Protein AF-A0A7U8C9H9-F1 (afdb_monomer)

Radius of gyration: 18.15 Å; Cα contacts (8 Å, |Δi|>4): 199; chains: 1; bounding box: 40×25×54 Å

Organism: Neptuniibacter caesariensis (NCBI:txid207954)

Mean predicted aligned error: 11.01 Å

pLDDT: mean 77.54, std 13.42, range [37.34, 93.81]

Secondary structure (DSSP, 8-state):
---HHHHHHHHHHHH--HHHHHHHHH-S-HHHHHHHTS-TTSS-HHHHHHHHHHHHHHHHHHHHHHHPPP-TT-EEEEEETTEEEEEEEEEEEETTEEEEEETT---GGG-EEEE-SSSSS-EESS-SSEEEEE--TTTTTTTTS--

Foldseek 3Di:
DPDVVVVLVVLLVVCLDPVLLVCCLVDPDNLVSLLVSDDPPPDDPVRSVVSSVVSSVSSLQQNCLQQQFDDFQDWWWWAFPNDTFIWGFHDDPDRFKTWIGTPVDPDPVPIWIFGDDPGSFTATPDDDGTGGIGGDPVSSPPSSPDD

Nearest PDB structures (foldseek):
  6bhe-assembly1_A  TM=5.598E-01  e=4.701E-02  Homo sapiens
  6bhg-assembly1_A  TM=5.559E-01  e=8.869E-02  Homo sapiens
  6bhh-assembly1_A  TM=6.021E-01  e=1.673E-01  Homo sapiens
  6bhi-assembly1_A  TM=5.573E-01  e=1.878E-01  Homo sapiens
  6au2-assembly1_A  TM=5.649E-01  e=2.505E-01  Homo sapiens

Sequence (147 aa):
MRNKVDLFSQQLRSLVTDQNIEQWAKATDKQQFCQSLLPENRFNDLEKSVLCATLSSLLEKKAEDRFTVYNVGDQVLIRKNGIKHPAKVVEKLCDNSLVVLPHNEECHSQALTFRRSKDPFFSRMEGKEFSRICPTPLLRNKALLIK

Solvent-accessible surface area (backbone atoms only — not comparable to full-atom values): 8509 Å² total; per-residue (Å²): 130,83,55,69,67,58,54,52,51,51,51,52,58,71,58,66,37,75,66,49,27,55,50,48,73,69,42,90,52,52,66,62,53,38,48,72,73,48,71,81,91,78,58,56,72,67,57,47,52,55,50,30,54,52,45,44,54,52,35,49,54,51,34,47,47,55,59,62,77,85,52,71,71,41,69,34,27,35,29,42,85,88,44,77,40,62,24,31,28,73,40,69,85,47,101,46,28,39,29,32,33,49,68,92,52,96,50,77,92,66,52,42,50,24,37,40,87,85,58,61,46,38,29,45,76,71,72,82,56,48,50,32,63,40,90,32,81,79,58,63,58,57,64,78,64,73,126

Structure (mmCIF, N/CA/C/O backbone):
data_AF-A0A7U8C9H9-F1
#
_entry.id   AF-A0A7U8C9H9-F1
#
loop_
_atom_site.group_PDB
_atom_site.id
_atom_site.type_symbol
_atom_site.label_atom_id
_atom_site.label_alt_id
_atom_site.label_comp_id
_atom_site.label_asym_id
_atom_site.label_entity_id
_atom_site.label_seq_id
_atom_site.pdbx_PDB_ins_code
_atom_site.Cartn_x
_atom_site.Cartn_y
_atom_site.Cartn_z
_atom_site.occupancy
_atom_site.B_iso_or_equiv
_atom_site.auth_seq_id
_atom_site.auth_comp_id
_atom_site.auth_asym_id
_atom_site.auth_atom_id
_atom_site.pdbx_PDB_model_num
ATOM 1 N N . MET A 1 1 ? 3.176 -1.946 34.208 1.00 46.09 1 MET A N 1
ATOM 2 C CA . MET A 1 1 ? 2.135 -1.265 33.403 1.00 46.09 1 ME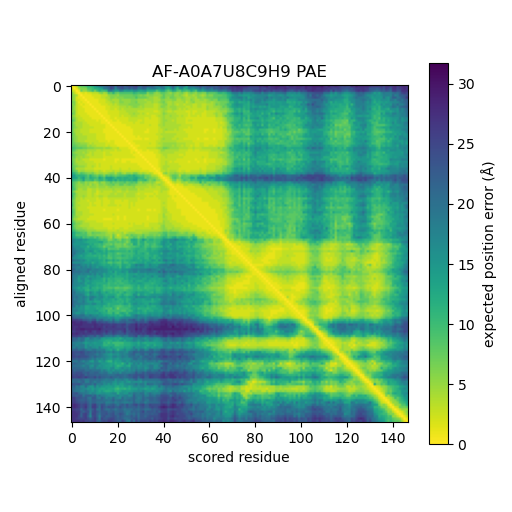T A CA 1
ATOM 3 C C . MET A 1 1 ? 2.545 -1.337 31.940 1.00 46.09 1 MET A C 1
ATOM 5 O O . MET A 1 1 ? 3.668 -0.953 31.649 1.00 46.09 1 MET A O 1
ATOM 9 N N . ARG A 1 2 ? 1.710 -1.864 31.030 1.00 54.78 2 ARG A N 1
ATOM 10 C CA . ARG A 1 2 ? 1.994 -1.732 29.586 1.00 54.78 2 ARG A CA 1
ATOM 11 C C . ARG A 1 2 ? 1.810 -0.267 29.195 1.00 54.78 2 ARG A C 1
ATOM 13 O O . ARG A 1 2 ? 0.825 0.346 29.601 1.00 54.78 2 ARG A O 1
ATOM 20 N N . ASN A 1 3 ? 2.757 0.282 28.442 1.00 78.81 3 ASN A N 1
ATOM 21 C CA . ASN A 1 3 ? 2.669 1.637 27.916 1.00 78.81 3 ASN A CA 1
ATOM 22 C C . ASN A 1 3 ? 1.434 1.735 26.998 1.00 78.81 3 ASN A C 1
ATOM 24 O O . ASN A 1 3 ? 1.203 0.844 26.177 1.00 78.81 3 ASN A O 1
ATOM 28 N N . LYS A 1 4 ? 0.619 2.790 27.135 1.00 74.31 4 LYS A N 1
ATOM 29 C CA . LYS A 1 4 ? -0.584 2.986 26.301 1.00 74.31 4 LYS A CA 1
ATOM 30 C C . LYS A 1 4 ? -0.242 2.981 24.806 1.00 74.31 4 LYS A C 1
ATOM 32 O O . LYS A 1 4 ? -0.998 2.435 24.009 1.00 74.31 4 LYS A O 1
ATOM 37 N N . VAL A 1 5 ? 0.932 3.503 24.445 1.00 77.38 5 VAL A N 1
ATOM 38 C CA . VAL A 1 5 ? 1.443 3.515 23.065 1.00 77.38 5 VAL A CA 1
ATOM 39 C C . VAL A 1 5 ? 1.632 2.101 22.508 1.00 77.38 5 VAL A C 1
ATOM 41 O O . VAL A 1 5 ? 1.277 1.841 21.357 1.00 77.38 5 VAL A O 1
ATOM 44 N N . ASP A 1 6 ? 2.134 1.168 23.319 1.00 76.75 6 ASP A N 1
ATOM 45 C CA . ASP A 1 6 ? 2.333 -0.225 22.900 1.00 76.75 6 ASP A CA 1
ATOM 46 C C . ASP A 1 6 ? 0.998 -0.936 22.691 1.00 76.75 6 ASP A C 1
ATOM 48 O O . ASP A 1 6 ? 0.839 -1.705 21.743 1.00 76.75 6 ASP A O 1
ATOM 52 N N . LEU A 1 7 ? 0.018 -0.641 23.550 1.00 78.50 7 LEU A N 1
ATOM 53 C CA . LEU A 1 7 ? -1.329 -1.191 23.448 1.00 78.50 7 LEU A CA 1
ATOM 54 C C . LEU A 1 7 ? -2.032 -0.705 22.172 1.00 78.50 7 LEU A C 1
ATOM 56 O O . LEU A 1 7 ? -2.557 -1.527 21.419 1.00 78.50 7 LEU A O 1
ATOM 60 N N . PHE A 1 8 ? -1.958 0.596 21.877 1.00 81.19 8 PHE A N 1
ATOM 61 C CA . PHE A 1 8 ? -2.472 1.163 20.627 1.00 81.19 8 PHE A CA 1
ATOM 62 C C . PHE A 1 8 ? -1.763 0.589 19.401 1.00 81.19 8 PHE A C 1
ATOM 64 O O . PHE A 1 8 ? -2.407 0.196 18.430 1.00 81.19 8 PHE A O 1
ATOM 71 N N . SER A 1 9 ? -0.436 0.472 19.462 1.00 79.25 9 SER A N 1
ATOM 72 C CA . SER A 1 9 ? 0.361 -0.093 18.374 1.00 79.25 9 SER A CA 1
ATOM 73 C C . SER A 1 9 ? 0.001 -1.551 18.094 1.00 79.25 9 SER A C 1
ATOM 75 O O . SER A 1 9 ? -0.098 -1.940 16.932 1.00 79.25 9 SER A O 1
ATOM 77 N N . GLN A 1 10 ? -0.203 -2.367 19.133 1.00 82.88 10 GLN A N 1
ATOM 78 C CA . GLN A 1 10 ? -0.636 -3.757 18.977 1.00 82.88 10 GLN A CA 1
ATOM 79 C C . GLN A 1 10 ? -2.031 -3.850 18.359 1.00 82.88 10 GLN A C 1
ATOM 81 O O . GLN A 1 10 ? -2.218 -4.623 17.422 1.00 82.88 10 GLN A O 1
ATOM 86 N N . GLN A 1 11 ? -2.984 -3.041 18.827 1.00 82.88 11 GLN A N 1
ATOM 87 C CA . GLN A 1 11 ? -4.344 -3.052 18.287 1.00 82.88 11 GLN A CA 1
ATOM 88 C C . GLN A 1 11 ? -4.399 -2.610 16.827 1.00 82.88 11 GLN A C 1
ATOM 90 O O . GLN A 1 11 ? -5.009 -3.292 16.008 1.00 82.88 11 GLN A O 1
ATOM 95 N N . LEU A 1 12 ? -3.724 -1.514 16.471 1.00 86.00 12 LEU A N 1
ATOM 96 C CA . LEU A 1 12 ? -3.663 -1.070 15.079 1.00 86.00 12 LEU A CA 1
ATOM 97 C C . LEU A 1 12 ? -3.068 -2.164 14.186 1.00 86.00 12 LEU A C 1
ATOM 99 O O . LEU A 1 12 ? -3.630 -2.466 13.140 1.00 86.00 12 LEU A O 1
ATOM 103 N N . ARG A 1 13 ? -1.987 -2.830 14.617 1.00 83.69 13 ARG A N 1
ATOM 104 C CA . ARG A 1 13 ? -1.402 -3.945 13.853 1.00 83.69 13 ARG A CA 1
ATOM 105 C C . ARG A 1 13 ? -2.366 -5.117 13.686 1.00 83.69 13 ARG A C 1
ATOM 107 O O . ARG A 1 13 ? -2.414 -5.672 12.597 1.00 83.69 13 ARG A O 1
ATOM 114 N N . SER A 1 14 ? -3.137 -5.475 14.715 1.00 87.69 14 SER A N 1
ATOM 115 C CA . SER A 1 14 ? -4.125 -6.557 14.601 1.00 87.69 14 SER A CA 1
ATOM 116 C C . SER A 1 14 ? -5.302 -6.217 13.684 1.00 87.69 14 SER A C 1
ATOM 118 O O . SER A 1 14 ? -5.961 -7.126 13.198 1.00 87.69 14 SER A O 1
ATOM 120 N N . LEU A 1 15 ? -5.567 -4.928 13.442 1.00 89.69 15 LEU A N 1
ATOM 121 C CA . LEU A 1 15 ? -6.652 -4.463 12.574 1.00 89.69 15 LEU A CA 1
ATOM 122 C C . LEU A 1 15 ? -6.217 -4.269 11.113 1.00 89.69 15 LEU A C 1
ATOM 124 O O . LEU A 1 15 ? -7.070 -4.230 10.230 1.00 89.69 15 LEU A O 1
ATOM 128 N N . VAL A 1 16 ? -4.915 -4.178 10.830 1.00 88.69 16 VAL A N 1
ATOM 129 C CA . VAL A 1 16 ? -4.374 -4.071 9.463 1.00 88.69 16 VAL A CA 1
ATOM 130 C C . VAL A 1 16 ? -4.196 -5.475 8.874 1.00 88.69 16 VAL A C 1
ATOM 132 O O . VAL A 1 16 ? -3.083 -5.949 8.652 1.00 88.69 16 VAL A O 1
ATOM 135 N N . THR A 1 17 ? -5.317 -6.164 8.665 1.00 88.81 17 THR A N 1
ATOM 136 C CA . THR A 1 17 ? -5.381 -7.488 8.029 1.00 88.81 17 THR A CA 1
ATOM 137 C C . THR A 1 17 ? -5.699 -7.365 6.544 1.00 88.81 17 THR A C 1
ATOM 139 O O . THR A 1 17 ? -6.275 -6.371 6.103 1.00 88.81 17 THR A O 1
ATOM 142 N N . ASP A 1 18 ? -5.380 -8.400 5.766 1.00 84.50 18 ASP A N 1
ATOM 143 C CA . ASP A 1 18 ? -5.696 -8.446 4.335 1.00 84.50 18 ASP A CA 1
ATOM 144 C C . ASP A 1 18 ? -7.191 -8.277 4.045 1.00 84.50 18 ASP A C 1
ATOM 146 O O . ASP A 1 18 ? -7.561 -7.550 3.123 1.00 84.50 18 ASP A O 1
ATOM 150 N N . GLN A 1 19 ? -8.043 -8.883 4.873 1.00 89.69 19 GLN A N 1
ATOM 151 C CA . GLN A 1 19 ? -9.493 -8.742 4.781 1.00 89.69 19 GLN A CA 1
ATOM 152 C C . GLN A 1 19 ? -9.936 -7.296 5.033 1.00 89.69 19 GLN A C 1
ATOM 154 O O . GLN A 1 19 ? -10.724 -6.749 4.263 1.00 89.69 19 GLN A O 1
ATOM 159 N N . ASN A 1 20 ? -9.404 -6.652 6.075 1.00 90.00 20 ASN A N 1
ATOM 160 C CA . ASN A 1 20 ? -9.772 -5.278 6.405 1.00 90.00 20 ASN A CA 1
ATOM 161 C C . ASN A 1 20 ? -9.255 -4.285 5.363 1.00 90.00 20 ASN A C 1
ATOM 163 O O . ASN A 1 20 ? -9.936 -3.308 5.082 1.00 90.00 20 ASN A O 1
ATOM 167 N N . ILE A 1 21 ? -8.093 -4.537 4.755 1.00 87.50 21 ILE A N 1
ATOM 168 C CA . ILE A 1 21 ? -7.564 -3.728 3.647 1.00 87.50 21 ILE A CA 1
ATOM 169 C C . ILE A 1 21 ? -8.508 -3.795 2.437 1.00 87.50 21 ILE A C 1
ATOM 171 O O . ILE A 1 21 ? -8.839 -2.763 1.853 1.00 87.50 21 ILE A O 1
ATOM 175 N N . GLU A 1 22 ? -8.980 -4.991 2.075 1.00 85.69 22 GLU A N 1
ATOM 176 C CA . GLU A 1 22 ? -9.926 -5.189 0.968 1.00 85.69 22 GLU A CA 1
ATOM 177 C C . GLU A 1 22 ? -11.294 -4.552 1.235 1.00 85.69 22 GLU A C 1
ATOM 179 O O . GLU A 1 22 ? -11.852 -3.883 0.362 1.00 85.69 22 GLU A O 1
ATOM 184 N N . GLN A 1 23 ? -11.840 -4.744 2.438 1.00 89.44 23 GLN A N 1
ATOM 185 C CA . GLN A 1 23 ? -13.118 -4.154 2.833 1.00 89.44 23 GLN A CA 1
ATOM 186 C C . GLN A 1 23 ? -13.019 -2.632 2.926 1.00 89.44 23 GLN A C 1
ATOM 188 O O . GLN A 1 23 ? -13.880 -1.937 2.388 1.00 89.44 23 GLN A O 1
ATOM 193 N N . TRP A 1 24 ? -11.936 -2.110 3.512 1.00 93.38 24 TRP A N 1
ATOM 194 C CA . TRP A 1 24 ? -11.658 -0.678 3.547 1.00 93.38 24 TRP A CA 1
ATOM 195 C C . TRP A 1 24 ? -11.600 -0.112 2.136 1.00 93.38 24 TRP A C 1
ATOM 197 O O . TRP A 1 24 ? -12.258 0.886 1.884 1.00 93.38 24 TRP A O 1
ATOM 207 N N . ALA A 1 25 ? -10.906 -0.756 1.189 1.00 84.94 25 ALA A N 1
ATOM 208 C CA . ALA A 1 25 ? -10.805 -0.277 -0.192 1.00 84.94 25 ALA A CA 1
ATOM 209 C C . ALA A 1 25 ? -12.179 -0.162 -0.881 1.00 84.94 25 ALA A C 1
ATOM 211 O O . ALA A 1 25 ? -12.411 0.794 -1.621 1.00 84.94 25 ALA A O 1
ATOM 212 N N . LYS A 1 26 ? -13.116 -1.061 -0.559 1.00 86.06 26 LYS A N 1
ATOM 213 C CA . LYS A 1 26 ? -14.483 -1.089 -1.111 1.00 86.06 26 LYS A CA 1
ATOM 214 C C . LYS A 1 26 ? -15.503 -0.252 -0.332 1.00 86.06 26 LYS A C 1
ATOM 216 O O . LYS A 1 26 ? -16.570 0.035 -0.865 1.00 86.06 26 LYS A O 1
ATOM 221 N N . ALA A 1 27 ? -15.205 0.139 0.906 1.00 88.94 27 ALA A N 1
ATOM 222 C CA . ALA A 1 27 ? -16.143 0.870 1.755 1.00 88.94 27 ALA A CA 1
ATOM 223 C C . ALA A 1 27 ? -16.507 2.242 1.163 1.00 88.94 27 ALA A C 1
ATOM 225 O O . ALA A 1 27 ? -15.626 2.982 0.720 1.00 88.94 27 ALA A O 1
ATOM 226 N N . THR A 1 28 ? -17.790 2.600 1.185 1.00 89.69 28 THR A N 1
ATOM 227 C CA . THR A 1 28 ? -18.260 3.930 0.764 1.00 89.69 28 THR A CA 1
ATOM 228 C C . THR A 1 28 ? -17.837 5.001 1.766 1.00 89.69 28 THR A C 1
ATOM 230 O O . THR A 1 28 ? -17.329 6.045 1.368 1.00 89.69 28 THR A O 1
ATOM 233 N N . ASP A 1 29 ? -17.968 4.705 3.061 1.00 92.06 29 ASP A N 1
ATOM 234 C CA . ASP A 1 29 ? -17.502 5.559 4.150 1.00 92.06 29 ASP A CA 1
ATOM 235 C C . ASP A 1 29 ? -16.299 4.909 4.852 1.00 92.06 29 ASP A C 1
ATOM 237 O O . ASP A 1 29 ? -16.429 3.956 5.629 1.00 92.06 29 ASP A O 1
ATOM 241 N N . LYS A 1 30 ? -15.098 5.419 4.551 1.00 89.62 30 LYS A N 1
ATOM 242 C CA . LYS A 1 30 ? -13.838 4.927 5.134 1.00 89.62 30 LYS A CA 1
ATOM 243 C C . LYS A 1 30 ? -13.748 5.217 6.630 1.00 89.62 30 LYS A C 1
ATOM 245 O O . LYS A 1 30 ? -13.149 4.437 7.371 1.00 89.62 30 LYS A O 1
ATOM 250 N N . GLN A 1 31 ? -14.312 6.340 7.065 1.00 89.25 31 GLN A N 1
ATOM 251 C CA . GLN A 1 31 ? -14.235 6.787 8.446 1.00 89.25 31 GLN A CA 1
ATOM 252 C C . GLN A 1 31 ? -15.154 5.937 9.320 1.00 89.25 31 GLN A C 1
ATOM 254 O O . GLN A 1 31 ? -14.702 5.407 10.334 1.00 89.25 31 GLN A O 1
ATOM 259 N N . GLN A 1 32 ? -16.395 5.720 8.885 1.00 89.62 32 GLN A N 1
ATOM 260 C CA . GLN A 1 3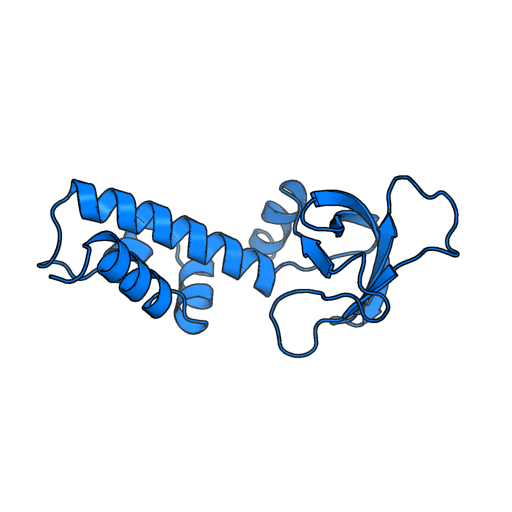2 ? -17.333 4.835 9.570 1.00 89.62 32 GLN A CA 1
ATOM 261 C C . GLN A 1 32 ? -16.820 3.388 9.603 1.00 89.62 32 GLN A C 1
ATOM 263 O O . GLN A 1 32 ? -16.895 2.737 10.646 1.00 89.62 32 GLN A O 1
ATOM 268 N N . PHE A 1 33 ? -16.217 2.897 8.511 1.00 93.81 33 PHE A N 1
ATOM 269 C CA . PHE A 1 33 ? -15.573 1.581 8.503 1.00 93.81 33 PHE A CA 1
ATOM 270 C C . PHE A 1 33 ? -14.482 1.481 9.581 1.00 93.81 33 PHE A C 1
ATOM 272 O O . PHE A 1 33 ? -14.511 0.573 10.412 1.00 93.81 33 PHE A O 1
ATOM 279 N N . CYS A 1 34 ? -13.549 2.436 9.627 1.00 91.62 34 CYS A N 1
ATOM 280 C CA . CYS A 1 34 ? -12.487 2.444 10.632 1.00 91.62 34 CYS A CA 1
ATOM 281 C C . CYS A 1 34 ? -13.028 2.570 12.064 1.00 91.62 34 CYS A C 1
ATOM 283 O O . CYS A 1 34 ? -12.491 1.924 12.961 1.00 91.62 34 CYS A O 1
ATOM 285 N N . GLN A 1 35 ? -14.096 3.343 12.288 1.00 90.12 35 GLN A N 1
ATOM 286 C CA . GLN A 1 35 ? -14.759 3.423 13.593 1.00 90.12 35 GLN A CA 1
ATOM 287 C C . GLN A 1 35 ? -15.369 2.081 14.002 1.00 90.12 35 GLN A C 1
ATOM 289 O O . GLN A 1 35 ? -15.191 1.675 15.146 1.00 90.12 35 GLN A O 1
ATOM 294 N N . SER A 1 36 ? -16.003 1.362 13.070 1.00 90.88 36 SER A N 1
ATOM 295 C CA . SER A 1 36 ? -16.619 0.055 13.346 1.00 90.88 36 SER A CA 1
ATOM 296 C C . SER A 1 36 ? -15.612 -1.031 13.748 1.00 90.88 36 SER A C 1
ATOM 298 O O . SER A 1 36 ? -15.966 -1.990 14.428 1.00 90.88 36 SER A O 1
ATOM 300 N N . LEU A 1 37 ? -14.340 -0.874 13.362 1.00 89.88 37 LEU A N 1
ATOM 301 C CA . LEU A 1 37 ? -13.251 -1.774 13.748 1.00 89.88 37 LEU A CA 1
ATOM 302 C C . LEU A 1 37 ? -12.689 -1.492 15.149 1.00 89.88 37 LEU A C 1
ATOM 304 O O . LEU A 1 37 ? -11.972 -2.328 15.707 1.00 89.88 37 LEU A O 1
ATOM 308 N N . LEU A 1 38 ? -12.957 -0.312 15.713 1.00 86.94 38 LEU A N 1
ATOM 309 C CA . LEU A 1 38 ? -12.458 0.073 17.027 1.00 86.94 38 LEU A CA 1
ATOM 310 C C . LEU A 1 38 ? -13.464 -0.334 18.117 1.00 86.94 38 LEU A C 1
ATOM 312 O O . LEU A 1 38 ? -14.660 -0.104 17.974 1.00 86.94 38 LEU A O 1
ATOM 316 N N . PRO A 1 39 ? -13.009 -0.903 19.248 1.00 79.25 39 PRO A N 1
ATOM 317 C CA . PRO A 1 39 ? -13.912 -1.308 20.321 1.00 79.25 39 PRO A CA 1
ATOM 318 C C . PRO A 1 39 ? -14.581 -0.092 20.986 1.00 79.25 39 PRO A C 1
ATOM 320 O O . PRO A 1 39 ? -13.897 0.802 21.491 1.00 79.25 39 PRO A O 1
ATOM 323 N N . GLU A 1 40 ? -15.916 -0.092 21.041 1.00 71.06 40 GLU A N 1
ATOM 324 C CA . GLU A 1 40 ? -16.736 1.055 21.467 1.00 71.06 40 GLU A CA 1
ATOM 325 C C . GLU A 1 40 ? -16.478 1.514 22.912 1.00 71.06 40 GLU A C 1
ATOM 327 O O . GLU A 1 40 ? -16.458 2.715 23.176 1.00 71.06 40 GLU A O 1
ATOM 332 N N . ASN A 1 41 ? -16.201 0.587 23.834 1.00 71.81 41 ASN A N 1
ATOM 333 C CA . ASN A 1 41 ? -16.169 0.866 25.279 1.00 71.81 41 ASN A CA 1
ATOM 334 C C . ASN A 1 41 ? -14.764 1.047 25.868 1.00 71.81 41 ASN A C 1
ATOM 336 O O . ASN A 1 41 ? -14.594 1.017 27.085 1.00 71.81 41 ASN A O 1
ATOM 340 N N . ARG A 1 42 ? -13.732 1.179 25.026 1.00 73.69 42 ARG A N 1
ATOM 341 C CA . ARG A 1 42 ? -12.336 1.167 25.498 1.00 73.69 42 ARG A CA 1
ATOM 342 C C . ARG A 1 42 ? -11.639 2.526 25.484 1.00 73.69 42 ARG A C 1
ATOM 344 O O . ARG A 1 42 ? -10.624 2.669 26.159 1.00 73.69 42 ARG A O 1
ATOM 351 N N . PHE A 1 43 ? -12.159 3.484 24.719 1.00 80.25 43 PHE A N 1
ATOM 352 C CA . PHE A 1 43 ? -11.475 4.736 24.392 1.00 80.25 43 PHE A CA 1
ATOM 353 C C . PHE A 1 43 ? -12.423 5.922 24.478 1.00 80.25 43 PHE A C 1
ATOM 355 O O . PHE A 1 43 ? -13.603 5.797 24.145 1.00 80.25 43 PHE A O 1
ATOM 362 N N . ASN A 1 44 ? -11.891 7.073 24.884 1.00 86.31 44 ASN A N 1
ATOM 363 C CA . ASN A 1 44 ? -12.624 8.332 24.774 1.00 86.31 44 ASN A CA 1
ATOM 364 C C . ASN A 1 44 ? -12.682 8.814 23.310 1.00 86.31 44 ASN A C 1
ATOM 366 O O . ASN A 1 44 ? -11.989 8.287 22.437 1.00 86.31 44 ASN A O 1
ATOM 370 N N . ASP A 1 45 ? -13.502 9.827 23.035 1.00 84.75 45 ASP A N 1
ATOM 371 C CA . ASP A 1 45 ? -13.762 10.288 21.663 1.00 84.75 45 ASP A CA 1
ATOM 372 C C . ASP A 1 45 ? -12.513 10.832 20.954 1.00 84.75 45 ASP A C 1
ATOM 374 O O . ASP A 1 45 ? -12.330 10.612 19.754 1.00 84.75 45 ASP A O 1
ATOM 378 N N . LEU A 1 46 ? -11.606 11.480 21.693 1.00 86.19 46 LEU A N 1
ATOM 379 C CA . LEU A 1 46 ? -10.343 11.976 21.144 1.00 86.19 46 LEU A CA 1
ATOM 380 C C . LEU A 1 46 ? -9.425 10.816 20.737 1.00 86.19 46 LEU A C 1
ATOM 382 O O . LEU A 1 46 ? -8.895 10.799 19.626 1.00 86.19 46 LEU A O 1
ATOM 386 N N . GLU A 1 47 ? -9.264 9.825 21.615 1.00 86.19 47 GLU A N 1
ATOM 387 C CA . GLU A 1 47 ? -8.484 8.614 21.348 1.00 86.19 47 GLU A CA 1
ATOM 388 C C . GLU A 1 47 ? -9.056 7.849 20.146 1.00 86.19 47 GLU A C 1
ATOM 390 O O . GLU A 1 47 ? -8.300 7.448 19.260 1.00 86.19 47 GLU A O 1
ATOM 395 N N . LYS A 1 48 ? -10.387 7.707 20.061 1.00 85.06 48 LYS A N 1
ATOM 396 C CA . LYS A 1 48 ? -11.065 7.095 18.906 1.00 85.06 48 LYS A CA 1
ATOM 397 C C . LYS A 1 48 ? -10.776 7.849 17.615 1.00 85.06 48 LYS A C 1
ATOM 399 O O . LYS A 1 48 ? -10.453 7.215 16.615 1.00 85.06 48 LYS A O 1
ATOM 404 N N . SER A 1 49 ? -10.854 9.178 17.634 1.00 86.19 49 SER A N 1
ATOM 405 C CA . SER A 1 49 ? -10.577 10.013 16.462 1.00 86.19 49 SER A CA 1
ATOM 406 C C . SER A 1 49 ? -9.144 9.816 15.951 1.00 86.19 49 SER A C 1
ATOM 408 O O . SER A 1 49 ? -8.935 9.511 14.774 1.00 86.19 49 SER A O 1
ATOM 410 N N . VAL A 1 50 ? -8.153 9.870 16.849 1.00 87.31 50 VAL A N 1
ATOM 411 C CA . VAL A 1 50 ? -6.736 9.673 16.498 1.00 87.31 50 VAL A CA 1
ATOM 412 C C . VAL A 1 50 ? -6.473 8.255 15.987 1.00 87.31 50 VAL A C 1
ATOM 414 O O . VAL A 1 50 ? -5.799 8.078 14.968 1.00 87.31 50 VAL A O 1
ATOM 417 N N . LEU A 1 51 ? -7.013 7.232 16.657 1.00 87.62 51 LEU A N 1
ATOM 418 C CA . LEU A 1 51 ? -6.867 5.838 16.232 1.00 87.62 51 LEU A CA 1
ATOM 419 C C . LEU A 1 51 ? -7.530 5.591 14.879 1.00 87.62 51 LEU A C 1
ATOM 421 O O . LEU A 1 51 ? -6.937 4.923 14.038 1.00 87.62 51 LEU A O 1
ATOM 425 N N . CYS A 1 52 ? -8.712 6.157 14.647 1.00 90.75 52 CYS A N 1
ATOM 426 C CA . CYS A 1 52 ? -9.439 6.037 13.390 1.00 90.75 52 CYS A CA 1
ATOM 427 C C . CYS A 1 52 ? -8.661 6.674 12.233 1.00 90.75 52 CYS A C 1
ATOM 429 O O . CYS A 1 52 ? -8.482 6.040 11.193 1.00 90.75 52 CYS A O 1
ATOM 431 N N . ALA A 1 53 ? -8.137 7.889 12.422 1.00 88.25 53 ALA A N 1
ATOM 432 C CA . ALA A 1 53 ? -7.308 8.558 11.421 1.00 88.25 53 ALA A CA 1
ATOM 433 C C . ALA A 1 53 ? -6.026 7.761 11.126 1.00 88.25 53 ALA A C 1
ATOM 435 O O . ALA A 1 53 ? -5.667 7.544 9.966 1.00 88.25 53 ALA A O 1
ATOM 436 N N . THR A 1 54 ? -5.369 7.259 12.175 1.00 89.75 54 THR A N 1
ATOM 437 C CA . THR A 1 54 ? -4.150 6.450 12.041 1.00 89.75 54 THR A CA 1
ATOM 438 C C . THR A 1 54 ? -4.435 5.133 11.319 1.00 89.75 54 THR A C 1
ATOM 440 O O . THR A 1 54 ? -3.703 4.765 10.402 1.00 89.75 54 THR A O 1
ATOM 443 N N . LEU A 1 55 ? -5.512 4.435 11.688 1.00 91.75 55 LEU A N 1
ATOM 444 C CA . LEU A 1 55 ? -5.933 3.187 11.058 1.00 91.75 55 LEU A CA 1
ATOM 445 C C . LEU A 1 55 ? -6.284 3.403 9.588 1.00 91.75 55 LEU A C 1
ATOM 447 O O . LEU A 1 55 ? -5.799 2.655 8.744 1.00 91.75 55 LEU A O 1
ATOM 451 N N . SER A 1 56 ? -7.050 4.452 9.273 1.00 91.25 56 SER A N 1
ATOM 452 C CA . SER A 1 56 ? -7.386 4.794 7.890 1.00 91.25 56 SER A CA 1
ATOM 453 C C . SER A 1 56 ? -6.129 5.045 7.065 1.00 91.25 56 SER A C 1
ATOM 455 O O . SER A 1 56 ? -5.996 4.481 5.986 1.00 91.25 56 SER A O 1
ATOM 457 N N . SER A 1 57 ? -5.164 5.808 7.592 1.00 86.88 57 SER A N 1
ATOM 458 C CA . SER A 1 57 ? -3.898 6.062 6.894 1.00 86.88 57 SER A CA 1
ATOM 459 C C . SER A 1 57 ? -3.070 4.787 6.678 1.00 86.88 57 SER A C 1
ATOM 461 O O . SER A 1 57 ? -2.437 4.605 5.635 1.00 86.88 57 SER A O 1
ATOM 463 N N . LEU A 1 58 ? -3.065 3.874 7.656 1.00 87.75 58 LEU A N 1
ATOM 464 C CA . LEU A 1 58 ? -2.371 2.592 7.536 1.00 87.75 58 LEU A CA 1
ATOM 465 C C . LEU A 1 58 ? -3.035 1.679 6.500 1.00 87.75 58 LEU A C 1
ATOM 467 O O . LEU A 1 58 ? -2.325 1.087 5.685 1.00 87.75 58 LEU A O 1
ATOM 471 N N . LEU A 1 59 ? -4.366 1.569 6.525 1.00 88.50 59 LEU A N 1
ATOM 472 C CA . LEU A 1 59 ? -5.140 0.762 5.581 1.00 88.50 59 LEU A CA 1
ATOM 473 C C . LEU A 1 59 ? -5.030 1.316 4.162 1.00 88.50 59 LEU A C 1
ATOM 475 O O . LEU A 1 59 ? -4.762 0.542 3.249 1.00 88.50 59 LEU A O 1
ATOM 479 N N . GLU A 1 60 ? -5.121 2.636 3.991 1.00 85.75 60 GLU A N 1
ATOM 480 C CA . GLU A 1 60 ? -4.906 3.325 2.716 1.00 85.75 60 GLU A CA 1
ATOM 481 C C . GLU A 1 60 ? -3.550 2.970 2.121 1.00 85.75 60 GLU A C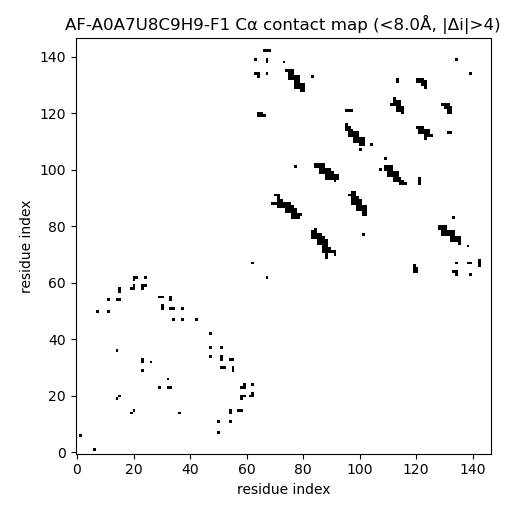 1
ATOM 483 O O . GLU A 1 60 ? -3.468 2.435 1.020 1.00 85.75 60 GLU A O 1
ATOM 488 N N . LYS A 1 61 ? -2.476 3.164 2.887 1.00 80.06 61 LYS A N 1
ATOM 489 C CA . LYS A 1 61 ? -1.121 2.861 2.426 1.00 80.06 61 LYS A CA 1
ATOM 490 C C . LYS A 1 61 ? -0.948 1.392 2.035 1.00 80.06 61 LYS A C 1
ATOM 492 O O . LYS A 1 61 ? -0.228 1.084 1.090 1.00 80.06 61 LYS A O 1
ATOM 497 N N . LYS A 1 62 ? -1.579 0.473 2.768 1.00 81.62 62 LYS A N 1
ATOM 498 C CA . LYS A 1 62 ? -1.516 -0.963 2.473 1.00 81.62 62 LYS A CA 1
ATOM 499 C C . LYS A 1 62 ? -2.364 -1.351 1.266 1.00 81.62 62 LYS A C 1
ATOM 501 O O . LYS A 1 62 ? -1.932 -2.202 0.491 1.00 81.62 62 LYS A O 1
ATOM 506 N N . ALA A 1 63 ? -3.524 -0.726 1.092 1.00 78.00 63 ALA A N 1
ATOM 507 C CA . ALA A 1 63 ? -4.360 -0.877 -0.090 1.00 78.00 63 ALA A CA 1
ATOM 508 C C . ALA A 1 63 ? -3.633 -0.348 -1.332 1.00 78.00 63 ALA A C 1
ATOM 510 O O . ALA A 1 63 ? -3.586 -1.044 -2.340 1.00 78.00 63 ALA A O 1
ATOM 511 N N . GLU A 1 64 ? -2.994 0.823 -1.239 1.00 73.62 64 GLU A N 1
ATOM 512 C CA . GLU A 1 64 ? -2.131 1.365 -2.292 1.00 73.62 64 GLU A CA 1
ATOM 513 C C . GLU A 1 64 ? -1.044 0.355 -2.655 1.00 73.62 64 GLU A C 1
ATOM 515 O O . GLU A 1 64 ? -0.962 -0.068 -3.805 1.00 73.62 64 GLU A O 1
ATOM 520 N N . ASP A 1 65 ? -0.250 -0.100 -1.684 1.00 69.44 65 ASP A N 1
ATOM 521 C CA . ASP A 1 65 ? 0.812 -1.071 -1.953 1.00 69.44 65 ASP A CA 1
ATOM 522 C C . ASP A 1 65 ? 0.258 -2.333 -2.651 1.00 69.44 65 ASP A C 1
ATOM 524 O O . ASP A 1 65 ? 0.883 -2.835 -3.579 1.00 69.44 65 ASP A O 1
ATOM 528 N N . ARG A 1 66 ? -0.929 -2.821 -2.261 1.00 69.06 66 ARG A N 1
ATOM 529 C CA . ARG A 1 66 ? -1.504 -4.088 -2.746 1.00 69.06 66 ARG A CA 1
ATOM 530 C C . ARG A 1 66 ? -2.226 -4.002 -4.092 1.00 69.06 66 ARG A C 1
ATOM 532 O O . ARG A 1 66 ? -2.144 -4.960 -4.868 1.00 69.06 66 ARG A O 1
ATOM 539 N N . PHE A 1 67 ? -2.926 -2.905 -4.364 1.00 65.62 67 PHE A N 1
ATOM 540 C CA . PHE A 1 67 ? -3.786 -2.741 -5.543 1.00 65.62 67 PHE A CA 1
ATOM 541 C C . PHE A 1 67 ? -3.229 -1.769 -6.584 1.00 65.62 67 PHE A C 1
ATOM 543 O O . PHE A 1 67 ? -3.852 -1.598 -7.630 1.00 65.62 67 PHE A O 1
ATOM 550 N N . THR A 1 68 ? -2.074 -1.135 -6.347 1.00 72.19 68 THR A N 1
ATOM 551 C CA . THR A 1 68 ? -1.480 -0.264 -7.369 1.00 72.19 68 THR A CA 1
ATOM 552 C C . THR A 1 68 ? -1.108 -1.082 -8.602 1.00 72.19 68 THR A C 1
ATOM 554 O O . THR A 1 68 ? -0.232 -1.949 -8.561 1.00 72.19 68 THR A O 1
ATOM 557 N N . VAL A 1 69 ? -1.767 -0.762 -9.713 1.00 74.00 69 VAL A N 1
ATOM 558 C CA . VAL A 1 69 ? -1.412 -1.238 -11.047 1.00 74.00 69 VAL A CA 1
ATOM 559 C C . VAL A 1 69 ? -0.489 -0.207 -11.678 1.00 74.00 69 VAL A C 1
ATOM 561 O O . VAL A 1 69 ? -0.836 0.969 -11.769 1.00 74.00 69 VAL A O 1
ATOM 564 N N . TYR A 1 70 ? 0.683 -0.657 -12.113 1.00 80.44 70 TYR A N 1
ATOM 565 C CA . TYR A 1 70 ? 1.656 0.175 -12.810 1.00 80.44 70 TYR A CA 1
ATOM 566 C C . TYR A 1 70 ? 1.614 -0.120 -14.308 1.00 80.44 70 TYR A C 1
ATOM 568 O O . TYR A 1 70 ? 1.658 -1.283 -14.719 1.00 80.44 70 TYR A O 1
ATOM 576 N N . ASN A 1 71 ? 1.569 0.935 -15.114 1.00 83.81 71 ASN A N 1
ATOM 577 C CA . ASN A 1 71 ? 1.635 0.874 -16.567 1.00 83.81 71 ASN A CA 1
ATOM 578 C C . ASN A 1 71 ? 2.977 1.407 -17.071 1.00 83.81 71 ASN A C 1
ATOM 580 O O . ASN A 1 71 ? 3.646 2.204 -16.410 1.00 83.81 71 ASN A O 1
ATOM 584 N N . VAL A 1 72 ? 3.363 0.992 -18.277 1.00 86.38 72 VAL A N 1
ATOM 585 C CA . VAL A 1 72 ? 4.527 1.567 -18.958 1.00 86.38 72 VAL A CA 1
ATOM 586 C C . VAL A 1 72 ? 4.301 3.066 -19.150 1.00 86.38 72 VAL A C 1
ATOM 588 O O . VAL A 1 72 ? 3.236 3.498 -19.583 1.00 86.38 72 VAL A O 1
ATOM 591 N N . GLY A 1 73 ? 5.307 3.864 -18.804 1.00 84.31 73 GLY A N 1
ATOM 592 C CA . GLY A 1 73 ? 5.236 5.319 -18.826 1.00 84.31 73 GLY A CA 1
ATOM 593 C C . GLY A 1 73 ? 4.931 5.963 -17.475 1.00 84.31 73 GLY A C 1
ATOM 594 O O . GLY A 1 73 ? 5.216 7.152 -17.319 1.00 84.31 73 GLY A O 1
ATOM 595 N N . ASP A 1 74 ? 4.419 5.205 -16.499 1.00 84.69 74 ASP A N 1
ATOM 596 C CA . ASP A 1 74 ? 4.077 5.744 -15.185 1.00 84.69 74 ASP A CA 1
ATOM 597 C C . ASP A 1 74 ? 5.324 6.223 -14.425 1.00 84.69 74 ASP A C 1
ATOM 599 O O . ASP A 1 74 ? 6.359 5.551 -14.367 1.00 84.69 74 ASP A O 1
ATOM 603 N N . GLN A 1 75 ? 5.202 7.403 -13.814 1.00 85.12 75 GLN A N 1
ATOM 604 C CA . GLN A 1 75 ? 6.213 7.970 -12.926 1.00 85.12 75 GLN A CA 1
ATOM 605 C C . GLN A 1 75 ? 6.059 7.358 -11.535 1.00 85.12 75 GLN A C 1
ATOM 607 O O . GLN A 1 75 ? 5.002 7.464 -10.906 1.00 85.12 75 GLN A O 1
ATOM 612 N N . VAL A 1 76 ? 7.122 6.739 -11.040 1.00 84.62 76 VAL A N 1
ATOM 613 C CA . VAL A 1 76 ? 7.165 6.037 -9.756 1.00 84.62 76 VAL A CA 1
ATOM 614 C C . VAL A 1 76 ? 8.308 6.564 -8.895 1.00 84.62 76 VAL A C 1
ATOM 616 O O . VAL A 1 76 ? 9.188 7.286 -9.357 1.00 84.62 76 VAL A O 1
ATOM 619 N N . LEU A 1 77 ? 8.305 6.206 -7.613 1.00 85.69 77 LEU A N 1
ATOM 620 C CA . LEU A 1 77 ? 9.458 6.425 -6.746 1.00 85.69 77 LEU A CA 1
ATOM 621 C C . LEU A 1 77 ? 10.115 5.079 -6.461 1.00 85.69 77 LEU A C 1
ATOM 623 O O . LEU A 1 77 ? 9.429 4.125 -6.123 1.00 85.69 77 LEU A O 1
ATOM 627 N N . ILE A 1 78 ? 11.436 4.994 -6.520 1.00 85.44 78 ILE A N 1
ATOM 628 C CA . ILE A 1 78 ? 12.190 3.829 -6.046 1.00 85.44 78 ILE A CA 1
ATOM 629 C C . ILE A 1 78 ? 12.935 4.190 -4.769 1.00 85.44 78 ILE A C 1
ATOM 631 O O . ILE A 1 78 ? 13.428 5.305 -4.610 1.00 85.44 78 ILE A 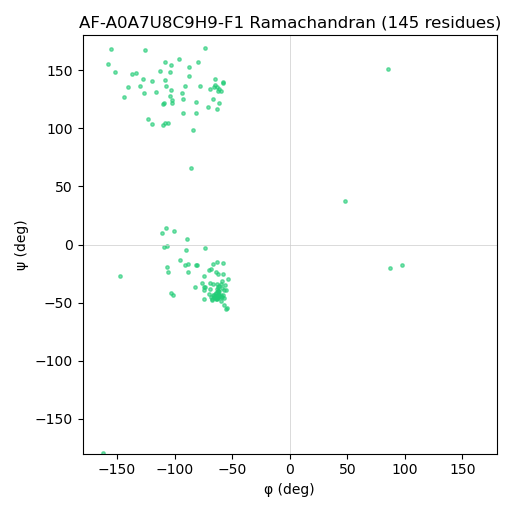O 1
ATOM 635 N N . ARG A 1 79 ? 12.996 3.264 -3.812 1.00 82.44 79 ARG A N 1
ATOM 636 C CA . ARG A 1 79 ? 13.698 3.502 -2.547 1.00 82.44 79 ARG A CA 1
ATOM 637 C C . ARG A 1 79 ? 15.147 3.021 -2.632 1.00 82.44 79 ARG A C 1
ATOM 639 O O . ARG A 1 79 ? 15.358 1.808 -2.662 1.00 82.44 79 ARG A O 1
ATOM 646 N N . LYS A 1 80 ? 16.104 3.952 -2.573 1.00 82.19 80 LYS A N 1
ATOM 647 C CA . LYS A 1 80 ? 17.551 3.704 -2.466 1.00 82.19 80 LYS A CA 1
ATOM 648 C C . LYS A 1 80 ? 18.044 4.090 -1.072 1.00 82.19 80 LYS A C 1
ATOM 650 O O . LYS A 1 80 ? 17.830 5.224 -0.661 1.00 82.19 80 LYS A O 1
ATOM 655 N N . ASN A 1 81 ? 18.643 3.169 -0.313 1.00 78.12 81 ASN A N 1
ATOM 656 C CA . ASN A 1 81 ? 19.188 3.450 1.034 1.00 78.12 81 ASN A CA 1
ATOM 657 C C . ASN A 1 81 ? 18.224 4.226 1.972 1.00 78.12 81 ASN A C 1
ATOM 659 O O . ASN A 1 81 ? 18.622 5.116 2.714 1.00 78.12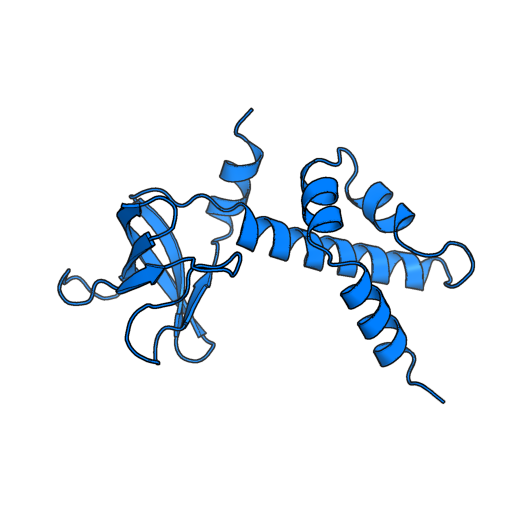 81 ASN A O 1
ATOM 663 N N . GLY A 1 82 ? 16.921 3.925 1.908 1.00 75.88 82 GLY A N 1
ATOM 664 C CA . GLY A 1 82 ? 15.875 4.603 2.693 1.00 75.88 82 GLY A CA 1
ATOM 665 C C . GLY A 1 82 ? 15.290 5.877 2.061 1.00 75.88 82 GLY A C 1
ATOM 666 O O . GLY A 1 82 ? 14.140 6.217 2.365 1.00 75.88 82 GLY A O 1
ATOM 667 N N . ILE A 1 83 ? 16.001 6.499 1.120 1.00 80.44 83 ILE A N 1
ATOM 668 C CA . ILE A 1 83 ? 15.615 7.717 0.394 1.00 80.44 83 ILE A CA 1
ATOM 669 C C . ILE A 1 83 ? 14.790 7.350 -0.847 1.00 80.44 83 ILE A C 1
ATOM 671 O O . ILE A 1 83 ? 14.979 6.292 -1.448 1.00 80.44 83 ILE A O 1
ATOM 675 N N . LYS A 1 84 ? 13.809 8.184 -1.208 1.00 84.06 84 LYS A N 1
ATOM 676 C CA . LYS A 1 84 ? 12.969 7.989 -2.400 1.00 84.06 84 LYS A CA 1
ATOM 677 C C . LYS A 1 84 ? 13.556 8.764 -3.579 1.00 84.06 84 LYS A C 1
ATOM 679 O O . LYS A 1 84 ? 13.791 9.959 -3.448 1.00 84.06 84 LYS A O 1
ATOM 684 N N . HIS A 1 85 ? 13.715 8.101 -4.717 1.00 83.31 85 HIS A N 1
ATOM 685 C CA . HIS A 1 85 ? 14.215 8.689 -5.956 1.00 83.31 85 HIS A CA 1
ATOM 686 C C . HIS A 1 85 ? 13.170 8.562 -7.067 1.00 83.31 85 HIS A C 1
ATOM 688 O O . HIS A 1 85 ? 12.512 7.522 -7.140 1.00 83.31 85 HIS A O 1
ATOM 694 N N . PRO A 1 86 ? 13.002 9.586 -7.919 1.00 85.94 86 PRO A N 1
ATOM 695 C CA . PRO A 1 86 ? 12.128 9.506 -9.080 1.00 85.94 86 PRO A CA 1
ATOM 696 C C . PRO A 1 86 ? 12.635 8.473 -10.082 1.00 85.94 86 PRO A C 1
ATOM 698 O O . PRO A 1 86 ? 13.839 8.312 -10.291 1.00 85.94 86 PRO A O 1
ATOM 701 N N . ALA A 1 87 ? 11.695 7.761 -10.685 1.00 88.31 87 ALA A N 1
ATOM 702 C CA . ALA A 1 87 ? 11.948 6.752 -11.691 1.00 88.31 87 ALA A CA 1
ATOM 703 C C . ALA A 1 87 ? 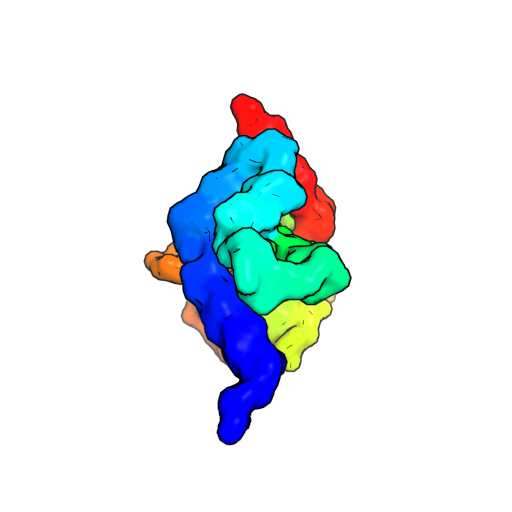10.716 6.576 -12.586 1.00 88.31 87 ALA A C 1
ATOM 705 O O . ALA A 1 87 ? 9.628 7.056 -12.272 1.00 88.31 87 ALA A O 1
ATOM 706 N N . LYS A 1 88 ? 10.874 5.859 -13.695 1.00 88.75 88 LYS A N 1
ATOM 707 C CA . LYS A 1 88 ? 9.812 5.626 -14.672 1.00 88.75 88 LYS A CA 1
ATOM 708 C C . LYS A 1 88 ? 9.701 4.145 -14.993 1.00 88.75 88 LYS A C 1
ATOM 710 O O . LYS A 1 88 ? 10.714 3.481 -15.196 1.00 88.75 88 LYS A O 1
ATOM 715 N N . VAL A 1 89 ? 8.480 3.625 -15.064 1.00 88.06 89 VAL A N 1
ATOM 716 C CA . VAL A 1 89 ? 8.240 2.267 -15.569 1.00 88.06 89 VAL A CA 1
ATOM 717 C C . VAL A 1 89 ? 8.485 2.274 -17.074 1.00 88.06 89 VAL A C 1
ATOM 719 O O . VAL A 1 89 ? 7.815 3.001 -17.808 1.00 88.06 89 VAL A O 1
ATOM 722 N N . VAL A 1 90 ? 9.458 1.493 -17.533 1.00 89.56 90 VAL A N 1
ATOM 723 C CA . VAL A 1 90 ? 9.850 1.427 -18.951 1.00 89.56 90 VAL A CA 1
ATOM 724 C C . VAL A 1 90 ? 9.379 0.148 -19.624 1.00 89.56 90 VAL A C 1
ATOM 726 O O . VAL A 1 90 ? 9.160 0.147 -20.829 1.00 89.56 90 VAL A O 1
ATOM 729 N N . GLU A 1 91 ? 9.147 -0.911 -18.850 1.00 89.25 91 GLU A N 1
ATOM 730 C CA . GLU A 1 91 ? 8.671 -2.186 -19.375 1.00 89.25 91 GLU A CA 1
ATOM 731 C C . GLU A 1 91 ? 7.854 -2.938 -18.321 1.00 89.25 91 GLU A C 1
ATOM 733 O O . GLU A 1 91 ? 8.112 -2.841 -17.116 1.00 89.25 91 GLU A O 1
ATOM 738 N N . LYS A 1 92 ? 6.874 -3.717 -18.781 1.00 88.75 92 LYS A N 1
ATOM 739 C CA . LYS A 1 92 ? 6.107 -4.656 -17.963 1.00 88.75 92 LYS A CA 1
ATOM 740 C C . LYS A 1 92 ? 6.319 -6.059 -18.526 1.00 88.75 92 LYS A C 1
ATOM 742 O O . LYS A 1 92 ? 5.737 -6.400 -19.548 1.00 88.75 92 LYS A O 1
ATOM 747 N N . LEU A 1 93 ? 7.144 -6.857 -17.848 1.00 85.56 93 LEU A N 1
ATOM 748 C CA . LEU A 1 93 ? 7.451 -8.234 -18.257 1.00 85.56 93 LEU A CA 1
ATOM 749 C C . LEU A 1 93 ? 6.266 -9.171 -17.979 1.00 85.56 93 LEU A C 1
ATOM 751 O O . LEU A 1 93 ? 5.993 -10.090 -18.743 1.00 85.56 93 LEU A O 1
ATOM 755 N N . CYS A 1 94 ? 5.555 -8.936 -16.873 1.00 82.06 94 CYS A N 1
ATOM 756 C CA . CYS A 1 94 ? 4.285 -9.579 -16.534 1.00 82.06 94 CYS A CA 1
ATOM 757 C C . CYS A 1 94 ? 3.552 -8.763 -15.455 1.00 82.06 94 CYS A C 1
ATOM 759 O O . CYS A 1 94 ? 4.065 -7.752 -14.976 1.00 82.06 94 CYS A O 1
ATOM 761 N N . ASP A 1 95 ? 2.371 -9.202 -15.010 1.00 75.81 95 ASP A N 1
ATOM 762 C CA . ASP A 1 95 ? 1.612 -8.512 -13.947 1.00 75.81 95 ASP A CA 1
ATOM 763 C C . ASP A 1 95 ? 2.378 -8.355 -12.630 1.00 75.81 95 ASP A C 1
ATOM 765 O O . ASP A 1 95 ? 2.139 -7.418 -11.872 1.00 75.81 95 ASP A O 1
ATOM 769 N N . ASN A 1 96 ? 3.344 -9.238 -12.389 1.00 80.00 96 ASN A N 1
ATOM 770 C CA . ASN A 1 96 ? 4.145 -9.265 -11.175 1.00 80.00 96 ASN A CA 1
ATOM 771 C C . ASN A 1 96 ? 5.607 -8.875 -11.407 1.00 80.00 96 ASN A C 1
ATOM 773 O O . ASN A 1 96 ? 6.417 -9.047 -10.497 1.00 80.00 96 ASN A O 1
ATOM 777 N N . SER A 1 97 ? 5.979 -8.367 -12.586 1.00 86.00 97 SER A N 1
ATOM 778 C CA . SER A 1 97 ? 7.351 -7.934 -12.851 1.00 86.00 97 SER A CA 1
ATOM 779 C C . SER A 1 97 ? 7.413 -6.701 -13.744 1.00 86.00 97 SER A C 1
ATOM 781 O O . SER A 1 97 ? 6.851 -6.667 -14.837 1.00 86.00 97 SER A O 1
ATOM 783 N N . LEU A 1 98 ? 8.128 -5.690 -13.254 1.00 88.75 98 LEU A N 1
ATOM 784 C CA . LEU A 1 98 ? 8.259 -4.378 -13.876 1.00 88.75 98 LEU A CA 1
ATOM 785 C C . LEU A 1 98 ? 9.730 -4.030 -14.026 1.00 88.75 98 LEU A C 1
ATOM 787 O O . LEU A 1 98 ? 10.514 -4.283 -13.114 1.00 88.75 98 LEU A O 1
ATOM 791 N N . VAL A 1 99 ? 10.083 -3.386 -15.129 1.00 88.56 99 VAL A N 1
ATOM 792 C CA . VAL A 1 99 ? 11.394 -2.776 -15.325 1.00 88.56 99 VAL A CA 1
ATOM 793 C C . VAL A 1 99 ? 11.246 -1.270 -15.162 1.00 88.56 99 VAL A C 1
ATOM 795 O O . VAL A 1 99 ? 10.377 -0.634 -15.764 1.00 88.56 99 VAL A O 1
ATOM 798 N N . VAL A 1 100 ? 12.090 -0.698 -14.311 1.00 88.69 100 VAL A N 1
ATOM 799 C CA . VAL A 1 100 ? 12.022 0.699 -13.890 1.00 88.69 100 VAL A CA 1
ATOM 800 C C . VAL A 1 100 ? 13.362 1.379 -14.131 1.00 88.69 100 VAL A C 1
ATOM 802 O O . VAL A 1 100 ? 14.395 0.880 -13.696 1.00 88.69 100 VAL A O 1
ATOM 805 N N . LEU A 1 101 ? 13.343 2.537 -14.782 1.00 88.62 101 LEU A N 1
ATOM 806 C CA . LEU A 1 101 ? 14.526 3.349 -15.050 1.00 88.62 101 LEU A CA 1
ATOM 807 C C . LEU A 1 101 ? 14.590 4.530 -14.065 1.00 88.62 101 LEU A C 1
ATOM 809 O O . LEU A 1 101 ? 13.633 5.311 -14.012 1.00 88.62 101 LEU A O 1
ATOM 813 N N . PRO A 1 102 ? 15.664 4.684 -13.271 1.00 85.62 102 PRO A N 1
ATOM 814 C CA . PRO A 1 102 ? 15.875 5.873 -12.445 1.00 85.62 102 PRO A CA 1
ATOM 815 C C . PRO A 1 102 ? 15.912 7.152 -13.298 1.00 85.62 102 PRO A C 1
ATOM 817 O O . PRO A 1 102 ? 16.498 7.167 -14.373 1.00 85.62 102 PRO A O 1
ATOM 820 N N . HIS A 1 103 ? 15.309 8.245 -12.822 1.00 73.00 103 HIS A N 1
ATOM 821 C CA . HIS A 1 103 ? 15.150 9.480 -13.611 1.00 73.00 103 HIS A CA 1
ATOM 822 C C . HIS A 1 103 ? 16.474 10.150 -14.016 1.00 73.00 103 HIS A C 1
ATOM 824 O O . HIS A 1 103 ? 16.512 10.857 -15.015 1.00 73.00 103 HIS A O 1
ATOM 830 N N . ASN A 1 104 ? 17.550 9.918 -13.261 1.00 64.50 104 ASN A N 1
ATOM 831 C CA . ASN A 1 104 ? 18.852 10.541 -13.507 1.00 64.50 104 ASN A CA 1
ATOM 832 C C . ASN A 1 104 ? 19.743 9.737 -14.468 1.00 64.50 104 ASN A C 1
ATOM 834 O O . ASN A 1 104 ? 20.902 10.100 -14.645 1.00 64.50 104 ASN A O 1
ATOM 838 N N . GLU A 1 105 ? 19.250 8.640 -15.048 1.00 60.09 105 GLU A N 1
ATOM 839 C CA . GLU A 1 105 ? 20.067 7.762 -15.882 1.00 60.09 105 GLU A CA 1
ATOM 840 C C . GLU A 1 105 ? 19.449 7.612 -17.269 1.00 60.09 105 GLU A C 1
ATOM 842 O O . GLU A 1 105 ? 18.426 6.963 -17.462 1.00 60.09 105 GLU A O 1
ATOM 847 N N . GLU A 1 106 ? 20.098 8.236 -18.252 1.00 54.69 106 GLU A N 1
ATOM 848 C CA . GLU A 1 106 ? 19.681 8.237 -19.661 1.00 54.69 106 GLU A CA 1
ATOM 849 C C . GLU A 1 106 ? 19.940 6.894 -20.366 1.00 54.69 106 GLU A C 1
ATOM 851 O O . GLU A 1 106 ? 19.576 6.715 -21.527 1.00 54.69 106 GLU A O 1
ATOM 856 N N . CYS A 1 107 ? 20.556 5.925 -19.679 1.00 54.12 107 CYS A N 1
ATOM 857 C CA . CYS A 1 107 ? 20.985 4.669 -20.277 1.00 54.12 107 CYS A CA 1
ATOM 858 C C . CYS A 1 107 ? 20.139 3.484 -19.788 1.00 54.12 107 CYS A C 1
ATOM 860 O O . CYS A 1 107 ? 20.133 3.146 -18.603 1.00 54.12 107 CYS A O 1
ATOM 862 N N . HIS A 1 108 ? 19.484 2.789 -20.724 1.00 59.03 108 HIS A N 1
ATOM 863 C CA . HIS A 1 108 ? 18.726 1.555 -20.466 1.00 59.03 108 HIS A CA 1
ATOM 864 C C . HIS A 1 108 ? 19.566 0.426 -19.842 1.00 59.03 108 HIS A C 1
ATOM 866 O O . HIS A 1 108 ? 19.002 -0.511 -19.282 1.00 59.03 108 HIS A O 1
ATOM 872 N N . SER A 1 109 ? 20.900 0.519 -19.888 1.00 56.81 109 SER A N 1
ATOM 873 C CA . SER A 1 109 ? 21.815 -0.429 -19.241 1.00 56.81 109 SER A CA 1
ATOM 874 C C . SER A 1 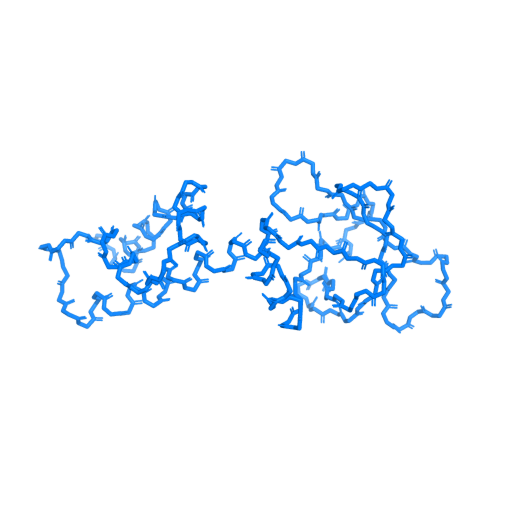109 ? 21.691 -0.466 -17.714 1.00 56.81 109 SER A C 1
ATOM 876 O O . SER A 1 109 ? 22.153 -1.423 -17.099 1.00 56.81 109 SER A O 1
ATOM 878 N N . GLN A 1 110 ? 21.042 0.531 -17.102 1.00 70.31 110 GLN A N 1
ATOM 879 C CA . GLN A 1 110 ? 20.809 0.597 -15.656 1.00 70.31 110 GLN A CA 1
ATOM 880 C C . GLN A 1 110 ? 19.351 0.329 -15.257 1.00 70.31 110 GLN A C 1
ATOM 882 O O . GLN A 1 110 ? 18.931 0.590 -14.127 1.00 70.31 110 GLN A O 1
ATOM 887 N N . ALA A 1 111 ? 18.552 -0.205 -16.181 1.00 81.38 111 ALA A N 1
ATOM 888 C CA . ALA A 1 111 ? 17.161 -0.512 -15.917 1.00 81.38 111 ALA A CA 1
ATOM 889 C C . ALA A 1 111 ? 17.023 -1.562 -14.799 1.00 81.38 111 ALA A C 1
ATOM 891 O O . ALA A 1 111 ? 17.684 -2.604 -14.763 1.00 81.38 111 ALA A O 1
ATOM 892 N N . LEU A 1 112 ? 16.138 -1.271 -13.851 1.00 85.31 112 LEU A N 1
ATOM 893 C CA . LEU A 1 112 ? 15.946 -2.063 -12.653 1.00 85.31 112 LEU A CA 1
ATOM 894 C C . LEU A 1 112 ? 14.646 -2.876 -12.745 1.00 85.31 112 LEU A C 1
ATOM 896 O O . LEU A 1 112 ? 13.557 -2.355 -12.542 1.00 85.31 112 LEU A O 1
ATOM 900 N N . THR A 1 113 ? 14.742 -4.177 -12.985 1.00 86.81 113 THR A N 1
ATOM 901 C CA . THR A 1 113 ? 13.703 -5.180 -12.715 1.00 86.81 113 THR A CA 1
ATOM 902 C C . THR A 1 113 ? 13.311 -5.308 -11.234 1.00 86.81 113 THR A C 1
ATOM 904 O O . THR A 1 113 ? 14.118 -5.679 -10.369 1.00 86.81 113 THR A O 1
ATOM 907 N N . PHE A 1 114 ? 12.033 -5.093 -10.952 1.00 84.88 114 PHE A N 1
ATOM 908 C CA . PHE A 1 114 ? 11.373 -5.412 -9.695 1.00 84.88 114 PHE A CA 1
ATOM 909 C C . PHE A 1 114 ? 10.346 -6.527 -9.909 1.00 84.88 114 PHE A C 1
ATOM 911 O O . PHE A 1 114 ? 9.734 -6.636 -10.975 1.00 84.88 114 PHE A O 1
ATOM 918 N N . ARG A 1 115 ? 10.131 -7.351 -8.883 1.00 83.38 115 ARG A N 1
ATOM 919 C CA . ARG A 1 115 ? 9.160 -8.446 -8.890 1.00 83.38 115 ARG A CA 1
ATOM 920 C C . ARG A 1 115 ? 8.326 -8.452 -7.616 1.00 83.38 115 ARG A C 1
ATOM 922 O O . ARG A 1 115 ? 8.812 -8.110 -6.541 1.00 83.38 115 ARG A O 1
ATOM 929 N N . ARG A 1 116 ? 7.079 -8.885 -7.753 1.00 76.12 116 ARG A N 1
ATOM 930 C CA . ARG A 1 116 ? 6.122 -9.136 -6.679 1.00 76.12 116 ARG A CA 1
ATOM 931 C C . ARG A 1 116 ? 5.945 -10.653 -6.545 1.00 76.12 116 ARG A C 1
ATOM 933 O O . ARG A 1 116 ? 5.373 -11.285 -7.425 1.00 76.12 116 ARG A O 1
ATOM 940 N N . SER A 1 117 ? 6.534 -11.272 -5.520 1.00 59.66 117 SER A N 1
ATOM 941 C CA . SER A 1 117 ? 6.574 -12.744 -5.386 1.00 59.66 117 SER A CA 1
ATOM 942 C C . SER A 1 117 ? 5.551 -13.300 -4.391 1.00 59.66 117 SER A C 1
ATOM 944 O O . SER A 1 117 ? 4.911 -14.305 -4.683 1.00 59.66 117 SER A O 1
ATOM 946 N N . LYS A 1 118 ? 5.397 -12.657 -3.228 1.00 57.91 118 LYS A N 1
ATOM 947 C CA . LYS A 1 118 ? 4.428 -13.011 -2.166 1.00 57.91 118 LYS A CA 1
ATOM 948 C C . LYS A 1 118 ? 3.922 -11.791 -1.398 1.00 57.91 118 LYS A C 1
ATOM 950 O O . LYS A 1 118 ? 2.809 -11.803 -0.889 1.00 57.91 118 LYS A O 1
ATOM 955 N N . ASP A 1 119 ? 4.732 -10.742 -1.346 1.00 57.38 119 ASP A N 1
ATOM 956 C CA . ASP A 1 119 ? 4.371 -9.467 -0.749 1.00 57.38 119 ASP A CA 1
ATOM 957 C C . ASP A 1 119 ? 3.505 -8.611 -1.687 1.00 57.38 119 ASP A C 1
ATOM 959 O O . ASP A 1 119 ? 3.572 -8.771 -2.906 1.00 57.38 119 ASP A O 1
ATOM 963 N N . PRO A 1 120 ? 2.715 -7.660 -1.156 1.00 62.84 120 PRO A N 1
ATOM 964 C CA . PRO A 1 120 ? 1.944 -6.735 -1.982 1.00 62.84 120 PRO A CA 1
ATOM 965 C C . PRO A 1 120 ? 2.825 -5.766 -2.790 1.00 62.84 120 PRO A C 1
ATOM 967 O O . PRO A 1 120 ? 2.347 -5.197 -3.762 1.00 62.84 120 PRO A O 1
ATOM 970 N N . PHE A 1 121 ? 4.107 -5.598 -2.443 1.00 68.81 121 PHE A N 1
ATOM 971 C CA . PHE A 1 121 ? 5.003 -4.614 -3.058 1.00 68.81 121 PHE A CA 1
ATOM 972 C C . PHE A 1 121 ? 6.001 -5.225 -4.057 1.00 68.81 121 PHE A C 1
ATOM 974 O O . PHE A 1 121 ? 6.404 -6.381 -3.955 1.00 68.81 121 PHE A O 1
ATOM 981 N N . PHE A 1 122 ? 6.448 -4.403 -5.010 1.00 70.88 122 PHE A N 1
ATOM 982 C CA . PHE A 1 122 ? 7.500 -4.745 -5.968 1.00 70.88 122 PHE A CA 1
ATOM 983 C C . PHE A 1 122 ? 8.884 -4.549 -5.340 1.00 70.88 122 PHE A C 1
ATOM 985 O O . PHE A 1 122 ? 9.286 -3.415 -5.062 1.00 70.88 122 PHE A O 1
ATOM 992 N N . SER A 1 123 ? 9.619 -5.643 -5.140 1.00 78.56 123 SER A N 1
ATOM 993 C CA . SER A 1 123 ? 10.992 -5.657 -4.617 1.00 78.56 123 SER A CA 1
ATOM 994 C C . SER A 1 123 ? 12.015 -5.908 -5.721 1.00 78.56 123 SER A C 1
ATOM 996 O O . SER A 1 123 ? 11.726 -6.600 -6.697 1.00 78.56 123 SER A O 1
ATOM 998 N N . ARG A 1 124 ? 13.215 -5.346 -5.581 1.00 80.56 124 ARG A N 1
ATOM 999 C CA . ARG A 1 124 ? 14.289 -5.496 -6.570 1.00 80.56 124 ARG A CA 1
ATOM 1000 C C . ARG A 1 124 ? 14.748 -6.957 -6.656 1.00 80.56 124 ARG A C 1
ATOM 1002 O O . ARG A 1 124 ? 14.909 -7.606 -5.628 1.00 80.56 124 ARG A O 1
ATOM 1009 N N . MET A 1 125 ? 14.967 -7.451 -7.876 1.00 67.88 125 MET A N 1
ATOM 1010 C CA . MET A 1 125 ? 15.462 -8.818 -8.102 1.00 67.88 125 MET A CA 1
ATOM 1011 C C . MET A 1 125 ? 16.965 -8.969 -7.818 1.00 67.88 125 MET A C 1
ATOM 1013 O O . MET A 1 125 ? 17.387 -10.018 -7.347 1.00 67.88 125 MET A O 1
ATOM 1017 N N . GLU A 1 126 ? 17.763 -7.928 -8.079 1.00 67.88 126 GLU A N 1
ATOM 1018 C CA . GLU A 1 126 ? 19.229 -7.969 -8.000 1.00 67.88 126 GLU A CA 1
ATOM 1019 C C . GLU A 1 126 ? 19.817 -6.679 -7.399 1.00 67.88 126 GLU A C 1
ATOM 1021 O O . GLU A 1 126 ? 19.431 -5.567 -7.774 1.00 67.88 126 GLU A O 1
ATOM 1026 N N . GLY A 1 127 ? 20.787 -6.828 -6.490 1.00 60.06 127 GLY A N 1
ATOM 1027 C CA . GLY A 1 127 ? 21.470 -5.718 -5.811 1.00 60.06 127 GLY A CA 1
ATOM 1028 C C . GLY A 1 127 ? 20.738 -5.191 -4.566 1.00 60.06 127 GLY A C 1
ATOM 1029 O O . GLY A 1 127 ? 19.519 -5.280 -4.450 1.00 60.06 127 GLY A O 1
ATOM 1030 N N . LYS A 1 128 ? 21.497 -4.649 -3.598 1.00 62.03 128 LYS A N 1
ATOM 1031 C CA . LYS A 1 128 ? 20.968 -4.174 -2.298 1.00 62.03 128 LYS A CA 1
ATOM 1032 C C . LYS A 1 128 ? 20.652 -2.677 -2.245 1.00 62.03 128 LYS A C 1
ATOM 1034 O O . LYS A 1 128 ? 20.007 -2.237 -1.298 1.00 62.03 128 LYS A O 1
ATOM 1039 N N . GLU A 1 129 ? 21.109 -1.894 -3.222 1.00 65.56 129 GLU A N 1
ATOM 1040 C CA . GLU A 1 129 ? 20.955 -0.436 -3.184 1.00 65.56 129 GLU A CA 1
ATOM 1041 C C . GLU A 1 129 ? 19.494 0.001 -3.316 1.00 65.56 129 GLU A C 1
ATOM 1043 O O . GLU A 1 129 ? 19.023 0.824 -2.532 1.00 65.56 129 GLU A O 1
ATOM 1048 N N . PHE A 1 130 ? 18.768 -0.565 -4.284 1.00 69.69 130 PHE A N 1
ATOM 1049 C CA . PHE A 1 130 ? 17.363 -0.261 -4.537 1.00 69.69 130 PHE A CA 1
ATOM 1050 C C . PHE A 1 130 ? 16.484 -1.368 -3.975 1.00 69.69 130 PHE A C 1
ATOM 1052 O O . PHE A 1 130 ? 16.645 -2.532 -4.310 1.00 69.69 130 PHE A O 1
ATOM 1059 N N . SER A 1 131 ? 15.539 -1.002 -3.116 1.00 71.00 131 SER A N 1
ATOM 1060 C CA . SER A 1 131 ? 14.785 -1.974 -2.315 1.00 71.00 131 SER A CA 1
ATOM 1061 C C . SER A 1 131 ? 13.372 -2.219 -2.835 1.00 71.00 131 SER A C 1
ATOM 1063 O O . SER A 1 131 ? 12.918 -3.362 -2.864 1.00 71.00 131 SER A O 1
ATOM 1065 N N . ARG A 1 132 ? 12.661 -1.162 -3.246 1.00 80.38 132 ARG A N 1
ATOM 1066 C CA . ARG A 1 132 ? 11.246 -1.257 -3.635 1.00 80.38 132 ARG A CA 1
ATOM 1067 C C . ARG A 1 132 ? 10.775 -0.123 -4.538 1.00 80.38 132 ARG A C 1
ATOM 1069 O O . ARG A 1 132 ? 11.288 0.995 -4.425 1.00 80.38 132 ARG A O 1
ATOM 1076 N N . ILE A 1 133 ? 9.724 -0.393 -5.308 1.00 80.19 133 ILE A N 1
ATOM 1077 C CA . ILE A 1 133 ? 8.872 0.641 -5.907 1.00 80.19 133 ILE A CA 1
ATOM 1078 C C . ILE A 1 133 ? 7.930 1.183 -4.821 1.00 80.19 133 ILE A C 1
ATOM 1080 O O . ILE A 1 133 ? 7.401 0.438 -3.999 1.00 80.19 133 ILE A O 1
ATOM 1084 N N . CYS A 1 134 ? 7.766 2.497 -4.785 1.00 77.62 134 CYS A N 1
ATOM 1085 C CA . CYS A 1 134 ? 6.838 3.230 -3.943 1.00 77.62 134 CYS A CA 1
ATOM 1086 C C . CYS A 1 134 ? 5.820 3.937 -4.857 1.00 77.62 134 CYS A C 1
ATOM 1088 O O . CYS A 1 134 ? 6.249 4.641 -5.781 1.00 77.62 134 CYS A O 1
ATOM 1090 N N . PRO A 1 135 ? 4.510 3.825 -4.583 1.00 65.75 135 PRO A N 1
ATOM 1091 C CA . PRO A 1 135 ? 3.495 4.556 -5.333 1.00 65.75 135 PRO A CA 1
ATOM 1092 C C . PRO A 1 135 ? 3.744 6.070 -5.262 1.00 65.75 135 PRO A C 1
ATOM 1094 O O . PRO A 1 135 ? 4.109 6.607 -4.207 1.00 65.75 135 PRO A O 1
ATOM 1097 N N . THR A 1 136 ? 3.560 6.770 -6.383 1.00 63.06 136 THR A N 1
ATOM 1098 C CA . THR A 1 136 ? 3.510 8.239 -6.420 1.00 63.06 136 THR A CA 1
ATOM 1099 C C . THR A 1 136 ? 2.085 8.723 -6.158 1.00 63.06 136 THR A C 1
ATOM 1101 O O . THR A 1 136 ? 1.133 8.028 -6.513 1.00 63.06 136 THR A O 1
ATOM 1104 N N . PRO A 1 137 ? 1.901 9.938 -5.605 1.00 56.09 137 PRO A N 1
ATOM 1105 C CA . PRO A 1 137 ? 0.574 10.503 -5.369 1.00 56.09 137 PRO A CA 1
ATOM 1106 C C . PRO A 1 137 ? -0.335 10.540 -6.607 1.00 56.09 137 PRO A C 1
ATOM 1108 O O . PRO A 1 137 ? -1.544 10.418 -6.480 1.00 56.09 137 PRO A O 1
ATOM 1111 N N . LEU A 1 138 ? 0.240 10.661 -7.807 1.00 50.78 138 LEU A N 1
ATOM 1112 C CA . LEU A 1 138 ? -0.501 10.721 -9.071 1.00 50.78 138 LEU A CA 1
ATOM 1113 C C . LEU A 1 138 ? -1.074 9.362 -9.508 1.00 50.78 138 LEU A C 1
ATOM 1115 O O . LEU A 1 138 ? -2.100 9.321 -10.183 1.00 50.78 138 LEU A O 1
ATOM 1119 N N . LEU A 1 139 ? -0.452 8.251 -9.099 1.00 52.12 139 LEU A N 1
ATOM 1120 C CA . LEU A 1 139 ? -0.968 6.900 -9.351 1.00 52.12 139 LEU A CA 1
ATOM 1121 C C . LEU A 1 139 ? -2.068 6.496 -8.362 1.00 52.12 139 LEU A C 1
ATOM 1123 O O . LEU A 1 139 ? -2.857 5.604 -8.671 1.00 52.12 139 LEU A O 1
ATOM 1127 N N . ARG A 1 140 ? -2.179 7.197 -7.223 1.00 50.53 140 ARG A N 1
ATOM 1128 C CA . ARG A 1 140 ? -3.188 6.939 -6.179 1.00 50.53 140 ARG A CA 1
ATOM 1129 C C . ARG A 1 140 ? -4.623 7.040 -6.686 1.00 50.53 140 ARG A C 1
ATOM 1131 O O . ARG A 1 140 ? -5.485 6.306 -6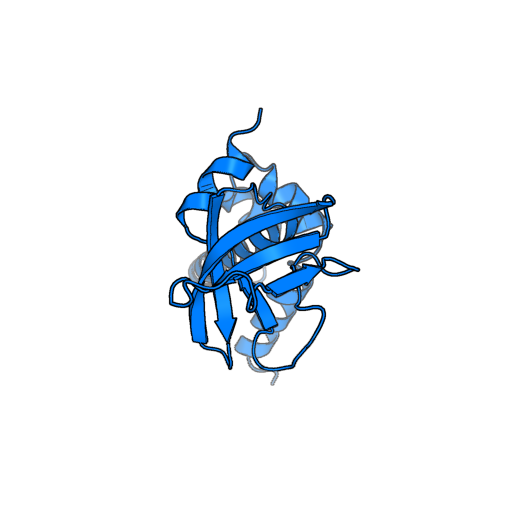.223 1.00 50.53 140 ARG A O 1
ATOM 1138 N N . ASN A 1 141 ? -4.870 7.899 -7.673 1.00 45.78 141 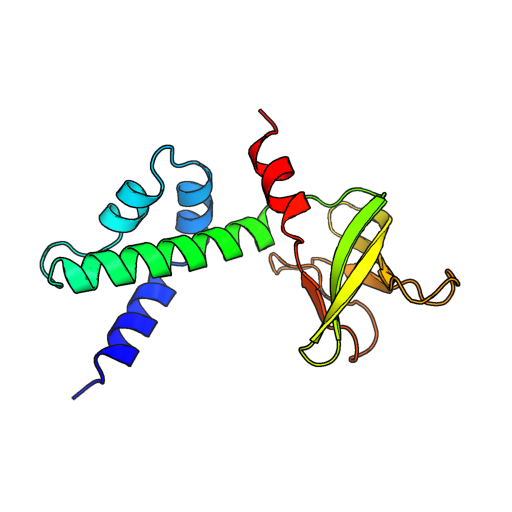ASN A N 1
ATOM 1139 C CA . ASN A 1 141 ? -6.223 8.143 -8.171 1.00 45.78 141 ASN A CA 1
ATOM 1140 C C . ASN A 1 141 ? -6.652 7.185 -9.289 1.00 45.78 141 ASN A C 1
ATOM 1142 O O . ASN A 1 141 ? -7.844 6.969 -9.460 1.00 45.78 141 ASN A O 1
ATOM 1146 N N . LYS A 1 142 ? -5.728 6.575 -10.046 1.00 44.03 142 LYS A N 1
ATOM 1147 C CA . LYS A 1 142 ? -6.113 5.739 -11.200 1.00 44.03 142 LYS A CA 1
ATOM 1148 C C . LYS A 1 142 ? -6.682 4.377 -10.792 1.00 44.03 142 LYS A C 1
ATOM 1150 O O . LYS A 1 142 ? -7.649 3.931 -11.397 1.00 44.03 142 LYS A O 1
ATOM 1155 N N . ALA A 1 143 ? -6.130 3.737 -9.758 1.00 47.41 143 ALA A N 1
ATOM 1156 C CA . ALA A 1 143 ? -6.574 2.407 -9.319 1.00 47.41 143 ALA A CA 1
ATOM 1157 C C . ALA A 1 143 ? -7.973 2.407 -8.666 1.00 47.41 143 ALA A C 1
ATOM 1159 O O . ALA A 1 143 ? -8.642 1.380 -8.661 1.00 47.41 143 ALA A O 1
ATOM 1160 N N . LEU A 1 144 ? -8.432 3.557 -8.159 1.00 42.38 144 LEU A N 1
ATOM 1161 C CA . LEU A 1 144 ? -9.768 3.733 -7.571 1.00 42.38 144 LEU A CA 1
ATOM 1162 C C . LEU A 1 144 ? -10.837 4.162 -8.596 1.00 42.38 144 LEU A C 1
ATOM 1164 O O . LEU A 1 144 ? -12.008 4.272 -8.243 1.00 42.38 144 LEU A O 1
ATOM 1168 N N . LEU A 1 145 ? -10.445 4.420 -9.850 1.00 38.38 145 LEU A N 1
ATOM 1169 C CA . LEU A 1 145 ? -11.322 4.934 -10.911 1.00 38.38 145 LEU A CA 1
ATOM 1170 C C . LEU A 1 145 ? -11.693 3.893 -11.978 1.00 38.38 145 LEU A C 1
ATOM 1172 O O . LEU A 1 145 ? -12.453 4.215 -12.891 1.00 38.38 145 LEU A O 1
ATOM 1176 N N . ILE A 1 146 ? -11.194 2.658 -11.881 1.00 39.84 146 ILE A N 1
ATOM 1177 C CA . ILE A 1 146 ? -11.595 1.580 -12.792 1.00 39.84 146 ILE A CA 1
ATOM 1178 C C . ILE A 1 146 ? -12.889 0.967 -12.238 1.00 39.84 146 ILE A C 1
ATOM 1180 O O . ILE A 1 146 ? -12.854 0.199 -11.276 1.00 39.84 146 ILE A O 1
ATOM 1184 N N . LYS A 1 147 ? -14.020 1.400 -12.805 1.00 37.34 147 LYS A N 1
ATOM 1185 C CA . LYS A 1 147 ? -15.350 0.799 -12.628 1.00 37.34 147 LYS A CA 1
ATOM 1186 C C . LYS A 1 147 ? -15.495 -0.465 -13.463 1.00 37.34 147 LYS A C 1
ATOM 1188 O O . LYS A 1 147 ? -14.970 -0.464 -14.598 1.00 37.34 147 LYS A O 1
#